Protein AF-A0A0N0V153-F1 (afdb_monomer_lite)

Secondary structure (DSSP, 8-state):
--TT---------SEEEE-EEE-SSTTS-EEE-EEETTEEES-SEEEE-SS-S--EEEEETTEEEEEETTEEEEEE-SSTTS-EEEEEEE-SS-EEEEEEETTEEEEEETTEEEEEEE-TTS-EEEEEEEETTTTTPPPP-

Structure (mmCIF, N/CA/C/O backbone):
data_AF-A0A0N0V153-F1
#
_e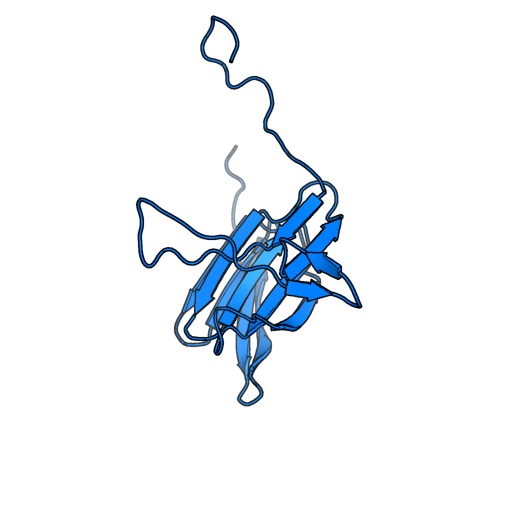ntry.id   AF-A0A0N0V153-F1
#
loop_
_atom_site.group_PDB
_atom_site.id
_atom_site.type_symbol
_atom_site.label_atom_id
_atom_site.label_alt_id
_atom_site.label_comp_id
_atom_site.label_asym_id
_atom_site.label_entity_id
_atom_site.label_seq_id
_atom_site.pdbx_PDB_ins_code
_atom_site.Cartn_x
_atom_site.Cartn_y
_atom_site.Cartn_z
_atom_site.occupancy
_atom_site.B_iso_or_equiv
_atom_site.auth_seq_id
_atom_site.auth_comp_id
_atom_site.auth_asym_id
_atom_site.auth_atom_id
_atom_site.pdbx_PDB_model_num
ATOM 1 N N . MET A 1 1 ? 0.981 30.721 3.620 1.00 44.38 1 MET A N 1
ATOM 2 C CA . MET A 1 1 ? 0.691 31.542 2.423 1.00 44.38 1 MET A CA 1
ATOM 3 C C . MET A 1 1 ? 1.380 32.880 2.595 1.00 44.38 1 MET A C 1
ATOM 5 O O . MET A 1 1 ? 1.152 33.516 3.617 1.00 44.38 1 MET A O 1
ATOM 9 N N . ASP A 1 2 ? 2.235 33.285 1.658 1.00 60.72 2 ASP A N 1
ATOM 10 C CA . ASP A 1 2 ? 2.656 34.686 1.580 1.00 60.72 2 ASP A CA 1
ATOM 11 C C . ASP A 1 2 ? 1.645 35.495 0.746 1.00 60.72 2 ASP A C 1
ATOM 13 O O . ASP A 1 2 ? 0.744 34.942 0.110 1.00 60.72 2 ASP A O 1
ATOM 17 N N . ARG A 1 3 ? 1.770 36.825 0.775 1.00 51.53 3 ARG A N 1
ATOM 18 C CA . ARG A 1 3 ? 0.865 37.763 0.086 1.00 51.53 3 ARG A CA 1
ATOM 19 C C . ARG A 1 3 ? 0.920 37.681 -1.451 1.00 51.53 3 ARG A C 1
ATOM 21 O O . ARG A 1 3 ? 0.177 38.409 -2.097 1.00 51.53 3 ARG A O 1
ATOM 28 N N . ASN A 1 4 ? 1.740 36.794 -2.022 1.00 60.06 4 ASN A N 1
ATOM 29 C CA . ASN A 1 4 ? 1.915 36.624 -3.466 1.00 60.06 4 ASN A CA 1
ATOM 30 C C . ASN A 1 4 ? 1.386 35.271 -3.975 1.00 60.06 4 ASN A C 1
ATOM 32 O O . ASN A 1 4 ? 1.645 34.904 -5.119 1.00 60.06 4 ASN A O 1
ATOM 36 N N . GLY A 1 5 ? 0.655 34.516 -3.146 1.00 52.78 5 GLY A N 1
ATOM 37 C CA . GLY A 1 5 ? 0.008 33.271 -3.569 1.00 52.78 5 GLY A CA 1
ATOM 38 C C . GLY A 1 5 ? 0.980 32.127 -3.867 1.00 52.78 5 GLY A C 1
ATOM 39 O O . GLY A 1 5 ? 0.563 31.102 -4.403 1.00 52.78 5 GLY A O 1
ATOM 40 N N . LYS A 1 6 ? 2.263 32.253 -3.501 1.00 60.66 6 LYS A N 1
ATOM 41 C CA . LYS A 1 6 ? 3.198 31.135 -3.605 1.00 60.66 6 LYS A CA 1
ATOM 42 C C . LYS A 1 6 ? 2.991 30.237 -2.390 1.00 60.66 6 LYS A C 1
ATOM 44 O O . LYS A 1 6 ? 3.049 30.691 -1.242 1.00 60.66 6 LYS A O 1
ATOM 49 N N . ALA A 1 7 ? 2.730 28.955 -2.639 1.00 52.91 7 ALA A N 1
ATOM 50 C CA . ALA A 1 7 ? 2.745 27.920 -1.612 1.00 52.91 7 ALA A CA 1
ATOM 51 C C . ALA A 1 7 ? 4.175 27.811 -1.060 1.00 52.91 7 ALA A C 1
ATOM 53 O O . ALA A 1 7 ? 5.013 27.062 -1.554 1.00 52.91 7 ALA A O 1
ATOM 54 N N . SER A 1 8 ? 4.490 28.671 -0.096 1.00 57.97 8 SER A N 1
ATOM 55 C CA . SER A 1 8 ? 5.768 28.682 0.591 1.00 57.97 8 SER A CA 1
ATOM 56 C C . SER A 1 8 ? 5.716 27.588 1.653 1.00 57.97 8 SER A C 1
ATOM 58 O O . SER A 1 8 ? 4.914 27.676 2.583 1.00 57.97 8 SER A O 1
ATOM 60 N N . VAL A 1 9 ? 6.569 26.576 1.463 1.00 53.06 9 VAL A N 1
ATOM 61 C CA . VAL A 1 9 ? 6.753 25.348 2.257 1.00 53.06 9 VAL A CA 1
ATOM 62 C C . VAL A 1 9 ? 5.774 24.216 1.915 1.00 53.06 9 VAL A C 1
ATOM 64 O O . VAL A 1 9 ? 4.625 24.192 2.347 1.00 53.06 9 VAL A O 1
ATOM 67 N N . SER A 1 10 ? 6.277 23.214 1.184 1.00 54.84 10 SER A N 1
ATOM 68 C CA . SER A 1 10 ? 5.707 21.866 1.234 1.00 54.84 10 SER A CA 1
ATOM 69 C C . SER A 1 10 ? 5.984 21.312 2.629 1.00 54.84 10 SER A C 1
ATOM 71 O O . SER A 1 10 ? 7.145 21.126 2.992 1.00 54.84 10 SER A O 1
ATOM 73 N N . LEU A 1 11 ? 4.939 21.077 3.422 1.00 55.75 11 LEU A N 1
ATOM 74 C CA . LEU A 1 11 ? 5.035 20.371 4.699 1.00 55.75 11 LEU A CA 1
ATOM 75 C C . LEU A 1 11 ? 5.370 18.901 4.411 1.00 55.75 11 LEU A C 1
ATOM 77 O O . LEU A 1 11 ? 4.485 18.061 4.311 1.00 55.75 11 LEU A O 1
ATOM 81 N N . SER A 1 12 ? 6.650 18.590 4.217 1.00 61.94 12 SER A N 1
ATOM 82 C CA . SER A 1 12 ? 7.127 17.209 4.173 1.00 61.94 12 SER A CA 1
ATOM 83 C C . SER A 1 12 ? 7.741 16.862 5.522 1.00 61.94 12 SER A C 1
ATOM 85 O O . SER A 1 12 ? 8.765 17.430 5.900 1.00 61.94 12 SER A O 1
ATOM 87 N N . SER A 1 13 ? 7.113 15.934 6.240 1.00 74.31 13 SER A N 1
ATOM 88 C CA . SER A 1 13 ? 7.717 15.291 7.403 1.00 74.31 13 SER A CA 1
ATOM 89 C C . SER A 1 13 ? 8.274 13.932 6.996 1.00 74.31 13 SER A C 1
ATOM 91 O O . SER A 1 13 ? 7.714 13.265 6.125 1.00 74.31 13 SER A O 1
ATOM 93 N N . ALA A 1 14 ? 9.353 13.511 7.654 1.00 82.62 14 ALA A N 1
ATOM 94 C CA . ALA A 1 14 ? 9.787 12.119 7.617 1.00 82.62 14 ALA A CA 1
ATOM 95 C C . ALA A 1 14 ? 8.843 11.209 8.428 1.00 82.62 14 ALA A C 1
ATOM 97 O O . ALA A 1 14 ? 8.882 9.993 8.284 1.00 82.62 14 ALA A O 1
ATOM 98 N N . SER A 1 15 ? 7.989 11.772 9.287 1.00 89.06 15 SER A N 1
ATOM 99 C CA . SER A 1 15 ? 6.977 11.009 10.018 1.00 89.06 15 SER A CA 1
ATOM 100 C C . SER A 1 15 ? 5.936 10.437 9.059 1.00 89.06 15 SER A C 1
ATOM 102 O O . SER A 1 15 ? 5.264 11.175 8.339 1.00 89.06 15 SER A O 1
ATOM 104 N N . ALA A 1 16 ? 5.797 9.118 9.079 1.00 92.44 16 ALA A N 1
ATOM 105 C CA . ALA A 1 16 ? 4.820 8.356 8.326 1.00 92.44 16 ALA A CA 1
ATOM 106 C C . ALA A 1 16 ? 3.841 7.715 9.315 1.00 92.44 16 ALA A C 1
ATOM 108 O O . ALA A 1 16 ? 4.122 6.662 9.888 1.00 92.44 16 ALA A O 1
ATOM 109 N N . ASN A 1 17 ? 2.708 8.386 9.519 1.00 93.56 17 ASN A N 1
ATOM 110 C CA . ASN A 1 17 ? 1.619 7.902 10.359 1.00 93.56 17 ASN A CA 1
ATOM 111 C C . ASN A 1 17 ? 0.499 7.382 9.456 1.00 93.56 17 ASN A C 1
ATOM 113 O O . ASN A 1 17 ? 0.055 8.094 8.554 1.00 93.56 17 ASN A O 1
ATOM 117 N N . PHE A 1 18 ? 0.042 6.160 9.702 1.00 94.69 18 PHE A N 1
ATOM 118 C CA . PHE A 1 18 ? -1.140 5.589 9.070 1.00 94.69 18 PHE A CA 1
ATOM 119 C C . PHE A 1 18 ? -2.307 5.680 10.051 1.00 94.69 18 PHE A C 1
ATOM 121 O O . PHE A 1 18 ? -2.267 5.056 11.108 1.00 94.69 18 PHE A O 1
ATOM 128 N N . LEU A 1 19 ? -3.312 6.483 9.707 1.00 94.81 19 LEU A N 1
ATOM 129 C CA . LEU A 1 19 ? -4.519 6.700 10.499 1.00 94.81 19 LEU A CA 1
ATOM 130 C C . LEU A 1 19 ? -5.714 6.064 9.787 1.00 94.81 19 LEU A C 1
ATOM 132 O O . LEU A 1 19 ? -5.784 6.100 8.557 1.00 94.81 19 LEU A O 1
ATOM 136 N N . VAL A 1 20 ? -6.667 5.551 10.559 1.00 95.44 20 VAL A N 1
ATOM 137 C CA . VAL A 1 20 ? -7.943 5.042 10.046 1.00 95.44 20 VAL A CA 1
ATOM 138 C C . VAL A 1 20 ? -9.064 5.898 10.610 1.00 95.44 20 VAL A C 1
ATOM 140 O O . VAL A 1 20 ? -9.098 6.160 11.809 1.00 95.44 20 VAL A O 1
ATOM 143 N N . ALA A 1 21 ? -9.986 6.327 9.754 1.00 95.44 21 ALA A N 1
ATOM 144 C CA . ALA A 1 21 ? -11.168 7.066 10.169 1.00 95.44 21 ALA A CA 1
ATOM 145 C C . ALA A 1 21 ? -12.436 6.396 9.634 1.00 95.44 21 ALA A C 1
ATOM 147 O O . ALA A 1 21 ? -12.495 6.023 8.462 1.00 95.44 21 ALA A O 1
ATOM 148 N N . ASP A 1 22 ? -13.448 6.285 10.489 1.00 95.81 22 ASP A N 1
ATOM 149 C CA . ASP A 1 22 ? -14.814 5.998 10.081 1.00 95.81 22 ASP A CA 1
ATOM 150 C C . ASP A 1 22 ? -15.413 7.257 9.441 1.00 95.81 22 ASP A C 1
ATOM 152 O O . ASP A 1 22 ? -15.447 8.333 10.045 1.00 95.81 22 ASP A O 1
ATOM 156 N N . ILE A 1 23 ? -15.855 7.113 8.195 1.00 95.56 23 ILE A N 1
ATOM 157 C CA . ILE A 1 23 ? -16.467 8.170 7.383 1.00 95.56 23 ILE A CA 1
ATOM 158 C C . ILE A 1 23 ? -17.928 7.855 7.037 1.00 95.56 23 ILE A C 1
ATOM 160 O O . ILE A 1 23 ? -18.477 8.431 6.098 1.00 95.56 23 ILE A O 1
ATOM 164 N N . SER A 1 24 ? -18.560 6.937 7.774 1.00 95.50 24 SER A N 1
ATOM 165 C CA . SER A 1 24 ? -19.971 6.574 7.590 1.00 95.50 24 SER A CA 1
ATOM 166 C C . SER A 1 24 ? -20.900 7.785 7.745 1.00 95.50 24 SER A C 1
ATOM 168 O O . SER A 1 24 ? -21.911 7.874 7.048 1.00 95.50 24 SER A O 1
ATOM 170 N N . ASP A 1 25 ? -20.524 8.743 8.601 1.00 96.06 25 ASP A N 1
ATOM 171 C CA . ASP A 1 25 ? -21.039 10.113 8.581 1.00 96.06 25 ASP A CA 1
ATOM 172 C C . ASP A 1 25 ? -19.964 11.061 8.002 1.00 96.06 25 ASP A C 1
ATOM 174 O O . ASP A 1 25 ? -19.017 11.431 8.702 1.00 96.06 25 ASP A O 1
ATOM 178 N N . PRO A 1 26 ? -20.076 11.489 6.730 1.00 94.12 26 PRO A N 1
ATOM 179 C CA . PRO A 1 26 ? -19.038 12.280 6.071 1.00 94.12 26 PRO A CA 1
ATOM 180 C C . PRO A 1 26 ? -18.886 13.695 6.644 1.00 94.12 26 PRO A C 1
ATOM 182 O O . PRO A 1 26 ? -17.866 14.341 6.400 1.00 94.12 26 PRO A O 1
ATOM 185 N N . VAL A 1 27 ? -19.878 14.199 7.388 1.00 96.50 27 VAL A N 1
ATOM 186 C CA . VAL A 1 27 ? -19.776 15.494 8.080 1.00 96.50 27 VAL A CA 1
ATOM 187 C C . VAL A 1 27 ? -19.324 15.345 9.533 1.00 96.50 27 VAL A C 1
ATOM 189 O O . VAL A 1 27 ? -19.037 16.350 10.185 1.00 96.50 27 VAL A O 1
ATOM 192 N N . HIS A 1 28 ? -19.192 14.110 10.022 1.00 96.00 28 HIS A N 1
ATOM 193 C CA . HIS A 1 28 ? -18.631 13.791 11.328 1.00 96.00 28 HIS A CA 1
ATOM 194 C C . HIS A 1 28 ? -17.653 12.594 11.274 1.00 96.00 28 HIS A C 1
ATOM 196 O O . HIS A 1 28 ? -17.920 11.556 11.880 1.00 96.00 28 HIS A O 1
ATOM 202 N N . PRO A 1 29 ? -16.498 12.717 10.583 1.00 95.88 29 PRO A N 1
ATOM 203 C CA . PRO A 1 29 ? -15.489 11.660 10.563 1.00 95.88 29 PRO A CA 1
ATOM 204 C C . PRO A 1 29 ? -14.943 11.363 11.963 1.00 95.88 29 PRO A C 1
ATOM 206 O O . PRO A 1 29 ? -14.591 12.288 12.702 1.00 95.88 29 PRO A O 1
ATOM 209 N N . GLN A 1 30 ? -14.812 10.082 12.305 1.00 96.38 30 GLN A N 1
ATOM 210 C CA . GLN A 1 30 ? -14.306 9.638 13.605 1.00 96.38 30 GLN A CA 1
ATOM 211 C C . GLN A 1 30 ? -13.006 8.865 13.438 1.00 96.38 30 GLN A C 1
ATOM 213 O O . GLN A 1 30 ? -12.934 7.917 12.664 1.00 96.38 30 GLN A O 1
ATOM 218 N N . LEU A 1 31 ? -11.967 9.259 14.171 1.00 95.81 31 LEU A N 1
ATOM 219 C CA . LEU A 1 31 ? -10.710 8.523 14.164 1.00 95.81 31 LEU A CA 1
ATOM 220 C C . LEU A 1 31 ? -10.876 7.206 14.929 1.00 95.81 31 LEU A C 1
ATOM 222 O O . LEU A 1 31 ? -11.360 7.204 16.058 1.00 95.81 31 LEU A O 1
ATOM 226 N N . ILE A 1 32 ? -10.442 6.107 14.322 1.00 95.94 32 ILE A N 1
ATOM 227 C CA . ILE A 1 32 ? -10.380 4.801 14.970 1.00 95.94 32 ILE A CA 1
ATOM 228 C C . ILE A 1 32 ? -8.998 4.682 15.604 1.00 95.94 32 ILE A C 1
ATOM 230 O O . ILE A 1 32 ? -7.989 4.650 14.900 1.00 95.94 32 ILE A O 1
ATOM 234 N N . SER A 1 33 ? -8.942 4.636 16.931 1.00 93.94 33 SER A N 1
ATOM 235 C CA . SER A 1 33 ? -7.692 4.398 17.649 1.00 93.94 33 SER A CA 1
ATOM 236 C C . SER A 1 33 ? -7.274 2.929 17.580 1.00 93.94 33 SER A C 1
ATOM 238 O O . SER A 1 33 ? -8.102 2.030 17.418 1.00 93.94 33 SER A O 1
ATOM 240 N N . LYS A 1 34 ? -5.982 2.670 17.782 1.00 92.56 34 LYS A N 1
ATOM 241 C CA . LYS A 1 34 ? -5.420 1.329 17.934 1.00 92.56 34 LYS A CA 1
ATOM 242 C C . LYS A 1 34 ? -4.773 1.176 19.301 1.00 92.56 34 LYS A C 1
ATOM 244 O O . LYS A 1 34 ? -3.998 2.027 19.727 1.00 92.56 34 LYS A O 1
ATOM 249 N N . GLN A 1 35 ? -5.013 0.039 19.942 1.00 91.31 35 GLN A N 1
ATOM 250 C CA . GLN A 1 35 ? -4.263 -0.339 21.132 1.00 91.31 35 GLN A CA 1
ATOM 251 C C . GLN A 1 35 ? -2.851 -0.789 20.726 1.00 91.31 35 GLN A C 1
ATOM 253 O O . GLN A 1 35 ? -2.684 -1.784 20.016 1.00 91.31 35 GLN A O 1
ATOM 258 N N . ILE A 1 36 ? -1.825 -0.067 21.169 1.00 86.00 36 ILE A N 1
ATOM 259 C CA . ILE A 1 36 ? -0.420 -0.435 20.989 1.00 86.00 36 ILE A CA 1
ATOM 260 C C . ILE A 1 36 ? 0.202 -0.550 22.378 1.00 86.00 36 ILE A C 1
ATOM 262 O O . ILE A 1 36 ? 0.340 0.432 23.105 1.00 86.00 36 ILE A O 1
ATOM 266 N N . ALA A 1 37 ? 0.568 -1.778 22.757 1.00 87.44 37 ALA A N 1
ATOM 267 C CA . ALA A 1 37 ? 0.895 -2.119 24.140 1.00 87.44 37 ALA A CA 1
ATOM 268 C C . ALA A 1 37 ? -0.252 -1.717 25.094 1.00 87.44 37 ALA A C 1
ATOM 270 O O . ALA A 1 37 ? -1.375 -2.187 24.926 1.00 87.44 37 ALA A O 1
ATOM 271 N N . GLU A 1 38 ? 0.013 -0.868 26.084 1.00 90.25 38 GLU A N 1
ATOM 272 C CA . GLU A 1 38 ? -0.976 -0.414 27.074 1.00 90.25 38 GLU A CA 1
ATOM 273 C C . GLU A 1 38 ? -1.540 0.982 26.759 1.00 90.25 38 GLU A C 1
ATOM 275 O O . GLU A 1 38 ? -2.197 1.588 27.603 1.00 90.25 38 GLU A O 1
ATOM 280 N N .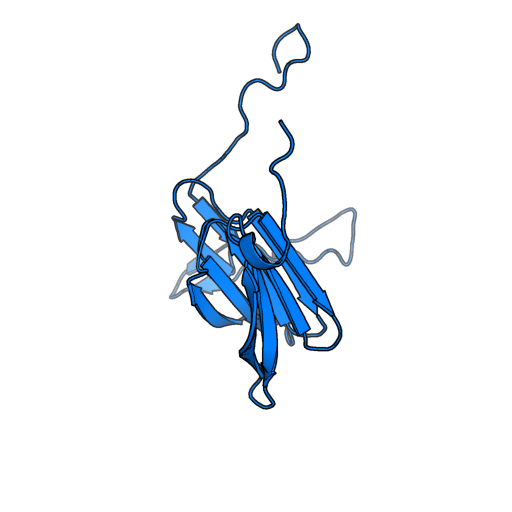 GLN A 1 39 ? -1.265 1.514 25.564 1.00 92.50 39 GLN A N 1
ATOM 281 C CA . GLN A 1 39 ? -1.680 2.854 25.158 1.00 92.50 39 GLN A CA 1
ATOM 282 C C . GLN A 1 39 ? -2.623 2.797 23.962 1.00 92.50 39 GLN A C 1
ATOM 284 O O . GLN A 1 39 ? -2.471 1.975 23.057 1.00 92.50 39 GLN A O 1
ATOM 289 N N . GLU A 1 40 ? -3.605 3.689 23.981 1.00 93.62 40 GLU A N 1
ATOM 290 C CA . GLU A 1 40 ? -4.500 3.926 22.862 1.00 93.62 40 GLU A CA 1
ATOM 291 C C . GLU A 1 40 ? -3.881 5.011 21.977 1.00 93.62 40 GLU A C 1
ATOM 293 O O . GLU A 1 40 ? -3.672 6.143 22.416 1.00 93.62 40 GLU A O 1
ATOM 298 N N . GLU A 1 41 ? -3.550 4.647 20.742 1.00 93.88 41 GLU A N 1
ATOM 299 C CA . GLU A 1 41 ? -2.847 5.508 19.799 1.00 93.88 41 GLU A CA 1
ATOM 300 C C . GLU A 1 41 ? -3.750 5.883 18.617 1.00 93.88 41 GLU A C 1
ATOM 302 O O . GLU A 1 41 ? -4.502 5.044 18.117 1.00 93.88 41 GLU A O 1
ATOM 307 N N . PRO A 1 42 ? -3.650 7.115 18.089 1.00 93.56 42 PRO A N 1
ATOM 308 C CA . PRO A 1 42 ? -4.457 7.578 16.960 1.00 93.56 42 PRO A CA 1
ATOM 309 C C . PRO A 1 42 ? -4.012 6.995 15.603 1.00 93.56 42 PRO A C 1
ATOM 311 O O . PRO A 1 42 ? -4.493 7.424 14.555 1.00 93.56 42 PRO A O 1
ATOM 314 N N . TYR A 1 43 ? -3.040 6.080 15.589 1.00 92.81 43 TYR A N 1
ATOM 315 C CA . TYR A 1 43 ? -2.426 5.536 14.382 1.00 92.81 43 TYR A CA 1
ATOM 316 C C . TYR A 1 43 ? -2.279 4.015 14.453 1.00 92.81 43 TYR A C 1
ATOM 318 O O . TYR A 1 43 ? -1.994 3.434 15.497 1.00 92.81 43 TYR A O 1
ATOM 326 N N . HIS A 1 44 ? -2.380 3.365 13.295 1.00 93.88 44 HIS A N 1
ATOM 327 C CA . HIS A 1 44 ? -2.215 1.918 13.148 1.00 93.88 44 HIS A CA 1
ATOM 328 C C . HIS A 1 44 ? -0.786 1.502 12.809 1.00 93.88 44 HIS A C 1
ATOM 330 O O . HIS A 1 44 ? -0.415 0.343 13.028 1.00 93.88 44 HIS A O 1
ATOM 336 N N . LEU A 1 45 ? 0.007 2.451 12.304 1.00 93.25 45 LEU A N 1
ATOM 337 C CA . LEU A 1 45 ? 1.450 2.355 12.111 1.00 93.25 45 LEU A CA 1
ATOM 338 C C . LEU A 1 45 ? 2.065 3.760 12.201 1.00 93.25 45 LEU A C 1
ATOM 340 O O . LEU A 1 45 ? 1.554 4.695 11.588 1.00 93.25 45 LEU A O 1
ATOM 344 N N . SER A 1 46 ? 3.172 3.894 12.928 1.00 92.88 46 SER A N 1
ATOM 345 C CA . SER A 1 46 ? 3.975 5.117 12.987 1.00 92.88 46 SER A CA 1
ATOM 346 C C . SER A 1 46 ? 5.446 4.763 12.832 1.00 92.88 46 SER A C 1
ATOM 348 O O . SER A 1 46 ? 5.965 3.890 13.530 1.00 92.88 46 SER A O 1
ATOM 350 N N . LEU A 1 47 ? 6.115 5.405 11.878 1.00 93.06 47 LEU A N 1
ATOM 351 C CA . LEU A 1 47 ? 7.550 5.261 11.673 1.00 93.06 47 LEU A CA 1
ATOM 352 C C . LEU A 1 47 ? 8.162 6.518 11.052 1.00 93.06 47 LEU A C 1
ATOM 354 O O . LEU A 1 47 ? 7.467 7.415 10.578 1.00 93.06 47 LEU A O 1
ATOM 358 N N . LEU A 1 48 ? 9.491 6.557 11.021 1.00 92.00 48 LEU A N 1
ATOM 359 C CA . LEU A 1 48 ? 10.246 7.568 10.292 1.00 92.00 48 LEU A CA 1
ATOM 360 C C . LEU A 1 48 ? 10.691 7.003 8.939 1.00 92.00 48 LEU A C 1
ATOM 362 O O . LEU A 1 48 ? 11.497 6.076 8.879 1.00 92.00 48 LEU A O 1
ATOM 366 N N . LEU A 1 49 ? 10.183 7.589 7.857 1.00 88.94 49 LEU A N 1
ATOM 367 C CA . LEU A 1 49 ? 10.636 7.383 6.486 1.00 88.94 49 LEU A CA 1
ATOM 368 C C . LEU A 1 49 ? 11.347 8.650 6.016 1.00 88.94 49 LEU A C 1
ATOM 370 O O . LEU A 1 49 ? 10.730 9.686 5.781 1.00 88.94 49 LEU A O 1
ATOM 374 N N . GLN A 1 50 ? 12.670 8.589 5.911 1.00 83.94 50 GLN A N 1
ATOM 375 C CA . GLN A 1 50 ? 13.455 9.699 5.380 1.00 83.94 50 GLN A CA 1
ATOM 376 C C . GLN A 1 50 ? 13.580 9.577 3.856 1.00 83.94 50 GLN A C 1
ATOM 378 O O . GLN A 1 50 ? 13.715 8.463 3.359 1.00 83.94 50 GLN A O 1
ATOM 383 N N . PRO A 1 51 ? 13.578 10.690 3.102 1.00 83.81 51 PRO A N 1
ATOM 384 C CA . PRO A 1 51 ? 13.409 12.075 3.559 1.00 83.81 51 PRO A CA 1
ATOM 385 C C . PRO A 1 51 ? 11.940 12.499 3.741 1.00 83.81 51 PRO A C 1
ATOM 387 O O . PRO A 1 51 ? 11.679 13.565 4.293 1.00 83.81 51 PRO A O 1
ATOM 390 N N . ILE A 1 52 ? 10.990 11.704 3.245 1.00 87.19 52 ILE A N 1
ATOM 391 C CA . ILE A 1 52 ? 9.557 12.015 3.207 1.00 87.19 52 ILE A CA 1
ATOM 392 C C . ILE A 1 52 ? 8.788 10.763 3.643 1.00 87.19 52 ILE A C 1
ATOM 394 O O . ILE A 1 52 ? 9.152 9.665 3.221 1.00 87.19 52 ILE A O 1
ATOM 398 N N . GLY A 1 53 ? 7.727 10.965 4.433 1.00 91.50 53 GLY A N 1
ATOM 399 C CA . GLY A 1 53 ? 6.777 9.957 4.906 1.00 91.50 53 GLY A CA 1
ATOM 400 C C . GLY A 1 53 ? 6.051 9.176 3.801 1.00 91.50 53 GLY A C 1
ATOM 401 O O . GLY A 1 53 ? 6.520 9.050 2.671 1.00 91.50 53 GLY A O 1
ATOM 402 N N . PHE A 1 54 ? 4.862 8.651 4.105 1.00 93.62 54 PHE A N 1
ATOM 403 C CA . PHE A 1 54 ? 4.028 8.014 3.082 1.00 93.62 54 PHE A CA 1
ATOM 404 C C . PHE A 1 54 ? 3.703 8.987 1.937 1.00 93.62 54 PHE A C 1
ATOM 406 O O . PHE A 1 54 ? 3.395 10.156 2.157 1.00 93.62 54 PHE A O 1
ATOM 413 N N . GLN A 1 55 ? 3.807 8.497 0.703 1.00 93.62 55 GLN A N 1
ATOM 414 C CA . GLN A 1 55 ? 3.674 9.275 -0.533 1.00 93.62 55 GLN A CA 1
ATOM 415 C C . GLN A 1 55 ? 2.537 8.777 -1.418 1.00 93.62 55 GLN A C 1
ATOM 417 O O . GLN A 1 55 ? 1.963 9.567 -2.170 1.00 93.62 55 GLN A O 1
ATOM 422 N N . ARG A 1 56 ? 2.244 7.476 -1.379 1.00 95.69 56 ARG A N 1
ATOM 423 C CA . ARG A 1 56 ? 1.201 6.847 -2.190 1.00 95.69 56 ARG A CA 1
ATOM 424 C C . ARG A 1 56 ? 0.430 5.835 -1.375 1.00 95.69 56 ARG A C 1
ATOM 426 O O . ARG A 1 56 ? 0.970 5.213 -0.464 1.00 95.69 56 ARG A O 1
ATOM 433 N N . ILE A 1 57 ? -0.821 5.676 -1.767 1.00 97.19 57 ILE A N 1
ATOM 434 C CA . ILE A 1 57 ? -1.762 4.719 -1.221 1.00 97.19 57 ILE A CA 1
ATOM 435 C C . ILE A 1 57 ? -2.623 4.211 -2.375 1.00 97.19 57 ILE A C 1
ATOM 437 O O . ILE A 1 57 ? -3.051 5.000 -3.215 1.00 97.19 57 ILE A O 1
ATOM 441 N N . CYS A 1 58 ? -2.844 2.908 -2.439 1.00 97.75 58 CYS A N 1
ATOM 442 C CA . CYS A 1 58 ? -3.817 2.292 -3.335 1.00 97.75 58 CYS A CA 1
ATOM 443 C C . CYS A 1 58 ? -4.356 1.020 -2.680 1.00 97.75 58 CYS A C 1
ATOM 445 O O . CYS A 1 58 ? -3.748 0.492 -1.747 1.00 97.75 58 CYS A O 1
ATOM 447 N N . THR A 1 59 ? -5.505 0.549 -3.143 1.00 97.50 59 THR A N 1
ATOM 448 C CA . THR A 1 59 ? -6.193 -0.610 -2.571 1.00 97.50 59 THR A CA 1
ATOM 449 C C . THR A 1 59 ? -6.692 -1.523 -3.674 1.00 97.50 59 THR A C 1
ATOM 451 O O . THR A 1 59 ? -7.101 -1.035 -4.724 1.00 97.50 59 THR A O 1
ATOM 454 N N . ASP A 1 60 ? -6.737 -2.818 -3.398 1.00 97.56 60 ASP A N 1
ATOM 455 C CA . ASP A 1 60 ? -7.459 -3.805 -4.197 1.00 97.56 60 ASP A CA 1
ATOM 456 C C . ASP A 1 60 ? -8.109 -4.807 -3.242 1.00 97.56 60 ASP A C 1
ATOM 458 O O . ASP A 1 60 ? -7.414 -5.518 -2.517 1.00 97.56 60 ASP A O 1
ATOM 462 N N . GLN A 1 61 ? -9.443 -4.828 -3.203 1.00 95.75 61 GLN A N 1
ATOM 463 C CA . GLN A 1 61 ? -10.220 -5.637 -2.254 1.00 95.75 61 GLN A CA 1
ATOM 464 C C . GLN A 1 61 ? -9.752 -5.418 -0.799 1.00 95.75 61 GLN A C 1
ATOM 466 O O . GLN A 1 61 ? -9.688 -4.279 -0.337 1.00 95.75 61 GLN A O 1
ATOM 471 N N . ASP A 1 62 ? -9.390 -6.496 -0.100 1.00 97.12 62 ASP A N 1
ATOM 472 C CA . ASP A 1 62 ? -8.919 -6.483 1.284 1.00 97.12 62 ASP A CA 1
ATOM 473 C C . ASP A 1 62 ? -7.420 -6.165 1.408 1.00 97.12 62 ASP A C 1
ATOM 475 O O . ASP A 1 62 ? -6.826 -6.383 2.465 1.00 97.12 62 ASP A O 1
ATOM 479 N N . HIS A 1 63 ? -6.786 -5.649 0.354 1.00 98.19 63 HIS A N 1
ATOM 480 C CA . HIS A 1 63 ? -5.371 -5.301 0.344 1.00 98.19 63 HIS A CA 1
ATOM 481 C C . HIS A 1 63 ? -5.185 -3.795 0.225 1.00 98.19 63 HIS A C 1
ATOM 483 O O . HIS A 1 63 ? -5.666 -3.150 -0.706 1.00 98.19 63 HIS A O 1
ATOM 489 N N . LEU A 1 64 ? -4.432 -3.238 1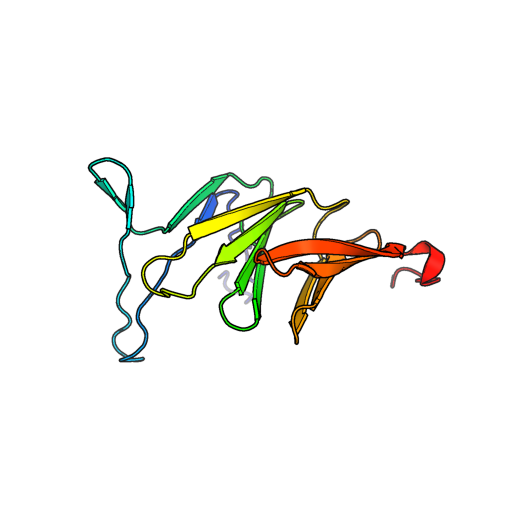.166 1.00 98.25 64 LEU A N 1
ATOM 490 C CA . LEU A 1 64 ? -4.037 -1.841 1.192 1.00 98.25 64 LEU A CA 1
ATOM 491 C C . LEU A 1 64 ? -2.525 -1.741 1.032 1.00 98.25 64 LEU A C 1
ATOM 493 O O . LEU A 1 64 ? -1.757 -2.287 1.823 1.00 98.25 64 LEU A O 1
ATOM 497 N N . PHE A 1 65 ? -2.100 -0.982 0.035 1.00 98.44 65 PHE A N 1
ATOM 498 C CA . PHE A 1 65 ? -0.701 -0.735 -0.262 1.00 98.44 65 PHE A CA 1
ATOM 499 C C . PHE A 1 65 ? -0.388 0.722 0.026 1.00 98.44 65 PHE A C 1
ATOM 501 O O . PHE A 1 65 ? -0.945 1.620 -0.604 1.00 98.44 65 PHE A O 1
ATOM 508 N N . ILE A 1 66 ? 0.525 0.963 0.959 1.00 97.62 66 ILE A N 1
ATOM 509 C CA . ILE A 1 66 ? 1.028 2.296 1.281 1.00 97.62 66 ILE A CA 1
ATOM 510 C C . ILE A 1 66 ? 2.517 2.300 0.988 1.00 97.62 66 ILE A C 1
ATOM 512 O O . ILE A 1 66 ? 3.235 1.405 1.421 1.00 97.62 66 ILE A O 1
ATOM 516 N N . ALA A 1 67 ? 3.012 3.303 0.280 1.00 96.25 67 ALA A N 1
ATOM 517 C CA . ALA A 1 67 ? 4.430 3.393 -0.023 1.00 96.25 67 ALA A CA 1
ATOM 518 C C . ALA A 1 67 ? 4.984 4.785 0.257 1.00 96.25 67 ALA A C 1
ATOM 520 O O . ALA A 1 67 ? 4.291 5.801 0.149 1.00 96.25 67 ALA A O 1
ATOM 521 N N . GLY A 1 68 ? 6.254 4.820 0.638 1.00 92.81 68 GLY A N 1
ATOM 522 C CA . GLY A 1 68 ? 7.000 6.031 0.938 1.00 92.81 68 GLY A CA 1
ATOM 523 C C . GLY A 1 68 ? 8.489 5.788 0.744 1.00 92.81 68 GLY A C 1
ATOM 524 O O . GLY A 1 68 ? 9.027 4.788 1.218 1.00 92.81 68 GLY A O 1
ATOM 525 N N . ASN A 1 69 ? 9.144 6.710 0.038 1.00 88.69 69 ASN A N 1
ATOM 526 C CA . ASN A 1 69 ? 10.546 6.604 -0.355 1.00 88.69 69 ASN A CA 1
ATOM 527 C C . ASN A 1 69 ? 10.835 5.328 -1.171 1.00 88.69 69 ASN A C 1
ATOM 529 O O . ASN A 1 69 ? 10.410 5.227 -2.321 1.00 88.69 69 ASN A O 1
ATOM 533 N N . ASP A 1 70 ? 11.558 4.380 -0.591 1.00 93.12 70 ASP A N 1
ATOM 534 C CA . ASP A 1 70 ? 11.965 3.090 -1.140 1.00 93.12 70 ASP A CA 1
ATOM 535 C C . ASP A 1 70 ? 11.296 1.922 -0.400 1.00 93.12 70 ASP A C 1
ATOM 537 O O . ASP A 1 70 ? 11.759 0.789 -0.474 1.00 93.12 70 ASP A O 1
ATOM 541 N N . TYR A 1 71 ? 10.190 2.176 0.304 1.00 95.94 71 TYR A N 1
ATOM 542 C CA . TYR A 1 71 ? 9.445 1.151 1.024 1.00 95.94 71 TYR A CA 1
ATOM 543 C C . TYR A 1 71 ? 8.001 1.060 0.547 1.00 95.94 71 TYR A C 1
ATOM 545 O O . TYR A 1 71 ? 7.312 2.0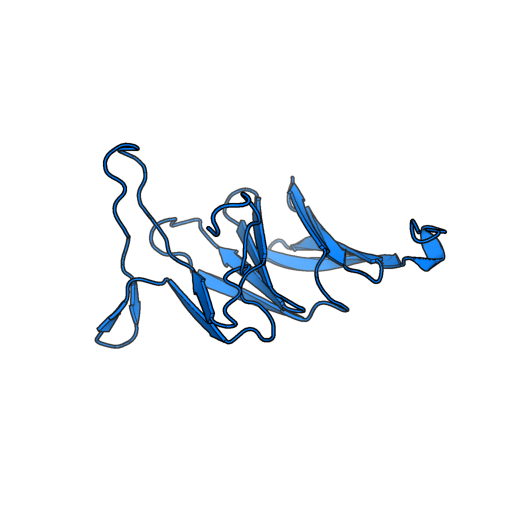72 0.399 1.00 95.94 71 TYR A O 1
ATOM 553 N N . LEU A 1 72 ? 7.539 -0.176 0.391 1.00 97.75 72 LEU A N 1
ATOM 554 C CA . LEU A 1 72 ? 6.147 -0.555 0.204 1.00 97.75 72 LEU A CA 1
ATOM 555 C C . LEU A 1 72 ? 5.683 -1.336 1.436 1.00 97.75 72 LEU A C 1
ATOM 557 O O . LEU A 1 72 ? 6.345 -2.273 1.879 1.00 97.75 72 LEU A O 1
ATOM 561 N N . PHE A 1 73 ? 4.540 -0.949 1.978 1.00 98.19 73 PHE A N 1
ATOM 562 C CA . PHE A 1 73 ? 3.863 -1.588 3.094 1.00 98.19 73 PHE A CA 1
ATOM 563 C C . PHE A 1 73 ? 2.551 -2.160 2.581 1.00 98.19 73 PHE A C 1
ATOM 565 O O . PHE A 1 73 ? 1.738 -1.436 2.007 1.00 98.19 73 PHE A O 1
ATOM 572 N N . HIS A 1 74 ? 2.358 -3.453 2.790 1.00 98.50 74 HIS A N 1
ATOM 573 C CA . HIS A 1 74 ? 1.149 -4.163 2.417 1.00 98.50 74 HIS A CA 1
ATOM 574 C C . HIS A 1 74 ? 0.390 -4.535 3.688 1.00 98.50 74 HIS A C 1
ATOM 576 O O . HIS A 1 74 ? 0.912 -5.231 4.560 1.00 98.50 74 HIS A O 1
ATOM 582 N N . PHE A 1 75 ? -0.842 -4.056 3.785 1.00 98.31 75 PHE A N 1
ATOM 583 C CA . PHE A 1 75 ? -1.771 -4.355 4.857 1.00 98.31 75 PHE A CA 1
ATOM 584 C C . PHE A 1 75 ? -2.929 -5.189 4.334 1.00 98.31 75 PHE A C 1
ATOM 586 O O . PHE A 1 75 ? -3.410 -4.966 3.224 1.00 98.31 75 PHE A O 1
ATOM 593 N N . ASN A 1 76 ? -3.417 -6.086 5.179 1.00 97.69 76 ASN A N 1
ATOM 594 C CA . ASN A 1 76 ? -4.733 -6.669 5.009 1.00 97.69 76 ASN A CA 1
ATOM 595 C C . ASN A 1 76 ? -5.745 -5.799 5.767 1.00 97.69 76 ASN A C 1
ATOM 597 O O . ASN A 1 76 ? -5.502 -5.407 6.913 1.00 97.69 76 ASN A O 1
ATOM 601 N N . ILE A 1 77 ? -6.853 -5.490 5.101 1.00 97.12 77 ILE A N 1
ATOM 602 C CA . ILE A 1 77 ? -7.927 -4.614 5.575 1.00 97.12 77 ILE A CA 1
ATOM 603 C C . ILE A 1 77 ? -9.296 -5.307 5.573 1.00 97.12 77 ILE A C 1
ATOM 605 O O . ILE A 1 77 ? -10.316 -4.625 5.589 1.00 97.12 77 ILE A O 1
ATOM 609 N N . SER A 1 78 ? -9.330 -6.646 5.609 1.00 96.75 78 SER A N 1
ATOM 610 C CA . SER A 1 78 ? -10.577 -7.431 5.735 1.00 96.75 78 SER A CA 1
ATOM 611 C C . SER A 1 78 ? -11.402 -7.044 6.971 1.00 96.75 78 SER A C 1
ATOM 613 O O . SER A 1 78 ? -12.628 -7.143 6.974 1.00 96.75 78 SER A O 1
ATOM 615 N N . LEU A 1 79 ? -10.728 -6.539 8.011 1.00 95.69 79 LEU A N 1
ATOM 616 C CA . LEU A 1 79 ? -11.317 -5.770 9.102 1.00 95.69 79 LEU A CA 1
ATOM 617 C C . LEU A 1 79 ? -10.826 -4.313 8.996 1.00 95.69 79 LEU A C 1
ATOM 619 O O . LEU A 1 79 ? -9.753 -3.999 9.511 1.00 95.69 79 LEU A O 1
ATOM 623 N N . PRO A 1 80 ? -11.584 -3.398 8.357 1.00 92.88 80 PRO A N 1
ATOM 624 C CA . PRO A 1 80 ? -11.106 -2.042 8.065 1.00 92.88 80 PRO A CA 1
ATOM 625 C C . PRO A 1 80 ? -10.753 -1.206 9.301 1.00 92.88 80 PRO A C 1
ATOM 627 O O . PRO A 1 80 ? -9.897 -0.331 9.223 1.00 92.88 80 PRO A O 1
ATOM 630 N N . ALA A 1 81 ? -11.394 -1.479 10.442 1.00 92.75 81 ALA A N 1
ATOM 631 C CA . ALA A 1 81 ? -11.092 -0.830 11.720 1.00 92.75 81 ALA A CA 1
ATOM 632 C C . ALA A 1 81 ? -9.772 -1.322 12.348 1.00 92.75 81 ALA A C 1
ATOM 634 O O . ALA A 1 81 ? -9.182 -0.634 13.183 1.00 92.75 81 ALA A O 1
ATOM 635 N N . GLU A 1 82 ? -9.285 -2.494 11.933 1.00 93.62 82 GLU A N 1
ATOM 636 C CA . GLU A 1 82 ? -8.090 -3.137 12.475 1.00 93.62 82 GLU A CA 1
ATOM 637 C C . GLU A 1 82 ? -7.165 -3.667 11.360 1.00 93.62 82 GLU A C 1
ATOM 639 O O . GLU A 1 82 ? -6.919 -4.870 11.248 1.00 93.62 82 GLU A O 1
ATOM 644 N N . PRO A 1 83 ? -6.608 -2.780 10.515 1.00 96.00 83 PRO A N 1
ATOM 645 C CA . PRO A 1 83 ? -5.633 -3.172 9.513 1.00 96.00 83 PRO A CA 1
ATOM 646 C C . PRO A 1 83 ? -4.377 -3.758 10.163 1.00 96.00 83 PRO A C 1
ATOM 648 O O . PRO A 1 83 ? -3.812 -3.200 11.117 1.00 96.00 83 PRO A O 1
ATOM 651 N N . PHE A 1 84 ? -3.883 -4.851 9.584 1.00 94.56 84 PHE A N 1
ATOM 652 C CA . PHE A 1 84 ? -2.645 -5.489 10.016 1.00 94.56 84 PHE A CA 1
ATOM 653 C C . PHE A 1 84 ? -1.619 -5.534 8.887 1.00 94.56 84 PHE A C 1
ATOM 655 O O . PHE A 1 84 ? -1.943 -5.771 7.725 1.00 94.56 84 PHE A O 1
ATOM 662 N N . LEU A 1 85 ? -0.360 -5.276 9.239 1.00 96.75 85 LEU A N 1
ATOM 663 C CA . LEU A 1 85 ? 0.752 -5.287 8.296 1.00 96.75 85 LEU A CA 1
ATOM 664 C C . LEU A 1 85 ? 1.095 -6.737 7.933 1.00 96.75 85 LEU A C 1
ATOM 666 O O . LEU A 1 85 ? 1.505 -7.509 8.798 1.00 96.75 85 LEU A O 1
ATOM 670 N N . VAL A 1 86 ? 0.953 -7.090 6.658 1.00 97.88 86 VAL A N 1
ATOM 671 C CA . VAL A 1 86 ? 1.302 -8.411 6.112 1.00 97.88 86 VAL A CA 1
ATOM 672 C C . VAL A 1 86 ? 2.801 -8.488 5.836 1.00 97.88 86 VAL A C 1
ATOM 674 O O . VAL A 1 86 ? 3.470 -9.465 6.189 1.00 97.88 86 VAL A O 1
ATOM 677 N N . GLU A 1 87 ? 3.338 -7.450 5.193 1.00 97.81 87 GLU A N 1
ATOM 678 C CA . GLU A 1 87 ? 4.746 -7.375 4.815 1.00 97.81 87 GLU A CA 1
ATOM 679 C C . GLU A 1 87 ? 5.214 -5.958 4.488 1.00 97.81 87 GLU A C 1
ATOM 681 O O . GLU A 1 87 ? 4.437 -5.047 4.189 1.00 97.81 87 GLU A O 1
ATOM 686 N N . LYS A 1 88 ? 6.537 -5.804 4.539 1.00 97.56 88 LYS A N 1
ATOM 687 C CA . LYS A 1 88 ? 7.270 -4.613 4.133 1.00 97.56 88 LYS A CA 1
ATOM 688 C C . LYS A 1 88 ? 8.282 -5.020 3.066 1.00 97.56 88 LYS A C 1
ATOM 690 O O . LYS A 1 88 ? 9.100 -5.906 3.307 1.00 97.56 88 LYS A O 1
ATOM 695 N N . ILE A 1 89 ? 8.250 -4.349 1.924 1.00 97.69 89 ILE A N 1
ATOM 696 C CA . ILE A 1 89 ? 9.104 -4.623 0.767 1.00 97.69 89 ILE A CA 1
ATOM 697 C C . ILE A 1 89 ? 9.998 -3.411 0.511 1.00 97.69 89 ILE A C 1
ATOM 699 O O . ILE A 1 89 ? 9.534 -2.270 0.535 1.00 97.69 89 ILE A O 1
ATOM 703 N N . ASN A 1 90 ? 11.281 -3.666 0.251 1.00 96.50 90 ASN A N 1
ATOM 704 C CA . ASN A 1 90 ? 12.214 -2.647 -0.221 1.00 96.50 90 ASN A CA 1
ATOM 705 C C . ASN A 1 90 ? 12.085 -2.527 -1.741 1.00 96.50 90 ASN A C 1
ATOM 707 O O . ASN A 1 90 ? 12.279 -3.499 -2.470 1.00 96.50 90 ASN A O 1
ATOM 711 N N . LEU A 1 91 ? 11.761 -1.334 -2.215 1.00 95.50 91 LEU A N 1
ATOM 712 C CA . LEU A 1 91 ? 11.709 -1.002 -3.628 1.00 95.50 91 LEU A CA 1
ATOM 713 C C . LEU A 1 91 ? 13.127 -0.785 -4.164 1.00 95.50 91 LEU A C 1
ATOM 715 O O . LEU A 1 91 ? 14.028 -0.346 -3.452 1.00 95.50 91 LEU A O 1
ATOM 719 N N . ARG A 1 92 ? 13.326 -1.052 -5.459 1.00 91.81 92 ARG A N 1
ATOM 720 C CA . ARG A 1 92 ? 14.632 -0.876 -6.125 1.00 91.81 92 ARG A CA 1
ATOM 721 C C . ARG A 1 92 ? 15.098 0.575 -6.181 1.00 91.81 92 ARG A C 1
ATOM 723 O O . ARG A 1 92 ? 16.285 0.832 -6.361 1.00 91.81 92 ARG A O 1
ATOM 730 N N . ALA A 1 93 ? 14.158 1.510 -6.128 1.00 93.00 93 ALA A N 1
ATOM 731 C CA . ALA A 1 93 ? 14.413 2.930 -6.254 1.00 93.00 93 ALA A CA 1
ATOM 732 C C . ALA A 1 93 ? 13.259 3.731 -5.654 1.00 93.00 93 ALA A C 1
ATOM 734 O O . ALA A 1 93 ? 12.238 3.178 -5.240 1.00 93.00 93 ALA A O 1
ATOM 735 N N . ARG A 1 94 ? 13.423 5.055 -5.657 1.00 92.44 94 ARG A N 1
ATOM 736 C CA . ARG A 1 94 ? 12.400 5.983 -5.189 1.00 92.44 94 ARG A CA 1
ATOM 737 C C . ARG A 1 94 ? 11.094 5.784 -5.957 1.00 92.44 94 ARG A C 1
ATOM 739 O O . ARG A 1 94 ? 11.080 5.824 -7.190 1.00 92.44 94 ARG A O 1
ATOM 746 N N . LEU A 1 95 ? 10.018 5.631 -5.197 1.00 94.88 95 LEU A N 1
ATOM 747 C CA . LEU A 1 95 ? 8.655 5.526 -5.687 1.00 94.88 95 LEU A CA 1
ATOM 748 C C . LEU A 1 95 ? 8.241 6.757 -6.508 1.00 94.88 95 LEU A C 1
ATOM 750 O O . LEU A 1 95 ? 8.489 7.898 -6.108 1.00 94.88 95 LEU A O 1
ATOM 754 N N . ALA A 1 96 ? 7.561 6.511 -7.626 1.00 94.12 96 ALA A N 1
ATOM 755 C CA . ALA A 1 96 ? 6.874 7.524 -8.418 1.00 94.12 96 ALA A CA 1
ATOM 756 C C . ALA A 1 96 ? 5.348 7.399 -8.277 1.00 94.12 96 ALA A C 1
ATOM 758 O O . ALA A 1 96 ? 4.687 8.391 -7.958 1.00 94.12 96 ALA A O 1
ATOM 759 N N . ASP A 1 97 ? 4.797 6.198 -8.467 1.00 96.06 97 ASP A N 1
ATOM 760 C CA . ASP A 1 97 ? 3.355 5.942 -8.391 1.00 96.06 97 ASP A CA 1
ATOM 761 C C . ASP A 1 97 ? 3.003 4.455 -8.224 1.00 96.06 97 ASP A C 1
ATOM 763 O O . ASP A 1 97 ? 3.847 3.593 -8.486 1.00 96.06 97 ASP A O 1
ATOM 767 N N . MET A 1 98 ? 1.760 4.159 -7.827 1.00 98.06 98 MET A N 1
ATOM 768 C CA . MET A 1 98 ? 1.245 2.791 -7.665 1.00 98.06 98 MET A CA 1
ATOM 769 C C . MET A 1 98 ? -0.173 2.622 -8.212 1.00 98.06 98 MET A C 1
ATOM 771 O O . MET A 1 98 ? -1.000 3.519 -8.079 1.00 98.06 98 MET A O 1
ATOM 775 N N . LEU A 1 99 ? -0.465 1.434 -8.741 1.00 98.06 99 LEU A N 1
ATOM 776 C CA . LEU A 1 99 ? -1.803 1.022 -9.163 1.00 98.06 99 LEU A CA 1
ATOM 777 C C . LEU A 1 99 ? -2.021 -0.448 -8.802 1.00 98.06 99 LEU A C 1
ATOM 779 O O . LEU A 1 99 ? -1.195 -1.282 -9.164 1.00 98.06 99 LEU A O 1
ATOM 783 N N . ALA A 1 100 ? -3.129 -0.763 -8.136 1.00 98.19 100 ALA A N 1
ATOM 784 C CA . ALA A 1 100 ? -3.520 -2.131 -7.816 1.00 98.19 100 ALA A CA 1
ATOM 785 C C . ALA A 1 100 ? -4.863 -2.459 -8.473 1.00 98.19 100 ALA A C 1
ATOM 787 O O . ALA A 1 100 ? -5.805 -1.678 -8.354 1.00 98.19 100 ALA A O 1
ATOM 788 N N . GLU A 1 101 ? -4.939 -3.590 -9.171 1.00 97.75 101 GLU A N 1
ATOM 789 C CA . GLU A 1 101 ? -6.173 -4.070 -9.790 1.00 97.75 101 GLU A CA 1
ATOM 790 C C . GLU A 1 101 ? -6.110 -5.587 -10.025 1.00 97.75 101 GLU A C 1
ATOM 792 O O . GLU A 1 101 ? -5.122 -6.104 -10.553 1.00 97.75 101 GLU A O 1
ATOM 797 N N . ASN A 1 102 ? -7.186 -6.304 -9.681 1.00 96.25 102 ASN A N 1
ATOM 798 C CA . ASN A 1 102 ? -7.356 -7.737 -9.963 1.00 96.25 102 ASN A CA 1
ATOM 799 C C . ASN A 1 102 ? -6.187 -8.611 -9.460 1.00 96.25 102 ASN A C 1
ATOM 801 O O . ASN A 1 102 ? -5.727 -9.528 -10.145 1.00 96.25 102 ASN A O 1
ATOM 805 N N . GLY A 1 103 ? -5.687 -8.317 -8.262 1.00 96.56 103 GLY A N 1
ATOM 806 C CA . GLY A 1 103 ? -4.584 -9.020 -7.618 1.00 96.56 103 GLY A CA 1
ATOM 807 C C . GLY A 1 103 ? -3.200 -8.693 -8.177 1.00 96.56 103 GLY A C 1
ATOM 808 O O . GLY A 1 103 ? -2.235 -9.381 -7.836 1.00 96.56 103 GLY A O 1
ATOM 809 N N . ILE A 1 104 ? -3.081 -7.677 -9.036 1.00 98.19 104 ILE A N 1
ATOM 810 C CA . ILE A 1 104 ? -1.813 -7.204 -9.595 1.00 98.19 104 ILE A CA 1
ATOM 811 C C . ILE A 1 104 ? -1.532 -5.799 -9.070 1.00 98.19 104 ILE A C 1
ATOM 813 O O . ILE A 1 104 ? -2.374 -4.913 -9.171 1.00 98.19 104 ILE A O 1
ATOM 817 N N . LEU A 1 105 ? -0.326 -5.586 -8.548 1.00 98.56 105 LEU A N 1
ATOM 818 C CA . LEU A 1 105 ? 0.173 -4.286 -8.116 1.00 98.56 105 LEU A CA 1
ATOM 819 C C . LEU A 1 105 ? 1.311 -3.843 -9.041 1.00 98.56 105 LEU A C 1
ATOM 821 O O . LEU A 1 105 ? 2.377 -4.458 -9.085 1.00 98.56 105 LEU A O 1
ATOM 825 N N . PHE A 1 106 ? 1.101 -2.736 -9.739 1.00 98.19 106 PHE A N 1
ATOM 826 C CA . PHE A 1 106 ? 2.126 -2.022 -10.485 1.00 98.19 106 PHE A CA 1
ATOM 827 C C . PHE A 1 106 ? 2.754 -0.966 -9.584 1.00 98.19 106 PHE A C 1
ATOM 829 O O . PHE A 1 106 ? 2.063 -0.095 -9.054 1.00 98.19 106 PHE A O 1
ATOM 836 N N . VAL A 1 107 ? 4.076 -1.011 -9.441 1.00 97.94 107 VAL A N 1
ATOM 837 C CA . VAL A 1 107 ? 4.844 -0.020 -8.685 1.00 97.94 107 VAL A CA 1
ATOM 838 C C . VAL A 1 107 ? 5.838 0.638 -9.619 1.00 97.94 107 VAL A C 1
ATOM 840 O O . VAL A 1 107 ? 6.851 0.049 -9.993 1.00 97.94 107 VAL A O 1
ATOM 843 N N . SER A 1 108 ? 5.555 1.881 -9.986 1.00 96.31 108 SER A N 1
ATOM 844 C CA . SER A 1 108 ? 6.489 2.695 -10.750 1.00 96.31 108 SER A CA 1
ATOM 845 C C . SER A 1 108 ? 7.481 3.378 -9.816 1.00 96.31 108 SER A C 1
ATOM 847 O O . SER A 1 108 ? 7.140 3.960 -8.782 1.00 96.31 108 SER A O 1
ATOM 849 N N . THR A 1 109 ? 8.741 3.310 -10.202 1.00 95.44 109 THR A N 1
ATOM 850 C CA . THR A 1 109 ? 9.864 3.976 -9.556 1.00 95.44 109 THR A CA 1
ATOM 851 C C . THR A 1 109 ? 10.611 4.789 -10.603 1.00 95.44 109 THR A C 1
ATOM 853 O O . THR A 1 109 ? 10.387 4.637 -11.804 1.00 95.44 109 THR A O 1
ATOM 856 N N . ILE A 1 110 ? 11.562 5.610 -10.169 1.00 92.69 110 ILE A N 1
ATOM 857 C CA . ILE A 1 110 ? 12.427 6.354 -11.096 1.00 92.69 110 ILE A CA 1
ATOM 858 C C . ILE A 1 110 ? 13.269 5.457 -12.026 1.00 92.69 110 ILE A C 1
ATOM 860 O O . ILE A 1 110 ? 13.775 5.950 -13.028 1.00 92.69 110 ILE A O 1
ATOM 864 N N . ASN A 1 111 ? 13.413 4.162 -11.718 1.00 92.75 111 ASN A N 1
ATOM 865 C CA . ASN A 1 111 ? 14.249 3.225 -12.477 1.00 92.75 111 ASN A CA 1
ATOM 866 C C . ASN A 1 111 ? 13.446 2.223 -13.324 1.00 92.75 111 ASN A C 1
ATOM 868 O O . ASN A 1 111 ? 14.037 1.481 -14.115 1.00 92.75 111 ASN A O 1
ATOM 872 N N . GLY A 1 112 ? 12.118 2.197 -13.194 1.00 95.25 112 GLY A N 1
ATOM 873 C CA . GLY A 1 112 ? 11.269 1.248 -13.907 1.00 95.25 112 GLY A CA 1
ATOM 874 C C . GLY A 1 112 ? 9.975 0.928 -13.171 1.00 95.25 112 GLY A C 1
ATOM 875 O O . GLY A 1 112 ? 9.643 1.564 -12.169 1.00 95.25 112 GLY A O 1
ATOM 876 N N . ILE A 1 113 ? 9.261 -0.079 -13.661 1.00 96.81 113 ILE A N 1
ATOM 877 C CA . ILE A 1 113 ? 7.987 -0.552 -13.119 1.00 96.81 113 ILE A CA 1
ATOM 878 C C . ILE A 1 113 ? 8.170 -1.989 -12.634 1.00 96.81 113 ILE A C 1
ATOM 880 O O . ILE A 1 113 ? 8.445 -2.877 -13.439 1.00 96.81 113 ILE A O 1
ATOM 884 N N . SER A 1 114 ? 8.005 -2.217 -11.334 1.00 97.62 114 SER A N 1
ATOM 885 C CA . SER A 1 114 ? 7.874 -3.565 -10.773 1.00 97.62 114 SER A CA 1
ATOM 886 C C . SER A 1 114 ? 6.415 -4.007 -10.847 1.00 97.62 114 SER A C 1
ATOM 888 O O . SER A 1 114 ? 5.518 -3.226 -10.519 1.00 97.62 114 SER A O 1
ATOM 890 N N . ILE A 1 115 ? 6.178 -5.253 -11.246 1.00 98.19 115 ILE A N 1
ATOM 891 C CA . ILE A 1 115 ? 4.848 -5.857 -11.320 1.00 98.19 115 ILE A CA 1
ATOM 892 C C . ILE A 1 115 ? 4.790 -6.986 -10.300 1.00 98.19 115 ILE A C 1
ATOM 894 O O . ILE A 1 115 ? 5.505 -7.984 -10.407 1.00 98.19 115 ILE A O 1
ATOM 898 N N . PHE A 1 116 ? 3.921 -6.832 -9.310 1.00 98.44 116 PHE A N 1
ATOM 899 C CA . PHE A 1 116 ? 3.677 -7.832 -8.282 1.00 98.44 116 PHE A CA 1
ATOM 900 C C . PHE A 1 116 ? 2.321 -8.488 -8.493 1.00 98.44 116 PHE A C 1
ATOM 902 O O . PHE A 1 116 ? 1.366 -7.838 -8.908 1.00 98.44 116 PHE A O 1
ATOM 909 N N . LYS A 1 117 ? 2.228 -9.769 -8.155 1.00 98.38 117 LYS A N 1
ATOM 910 C CA . LYS A 1 117 ? 0.980 -10.521 -8.094 1.00 98.38 117 LYS A CA 1
ATOM 911 C C . LYS A 1 117 ? 0.768 -11.030 -6.676 1.00 98.38 117 LYS A C 1
ATOM 913 O O . LYS A 1 117 ? 1.694 -11.575 -6.075 1.00 98.38 117 LYS A O 1
ATOM 918 N N . LEU A 1 118 ? -0.449 -10.884 -6.166 1.00 97.50 118 LEU A N 1
ATOM 919 C CA . LEU A 1 118 ? -0.856 -11.515 -4.918 1.00 97.50 118 LEU A CA 1
ATOM 920 C C . LEU A 1 118 ? -0.896 -13.039 -5.085 1.00 97.50 118 LEU A C 1
ATOM 922 O O . LEU A 1 118 ? -1.473 -13.572 -6.035 1.00 97.50 118 LEU A O 1
ATOM 926 N N . SER A 1 119 ? -0.231 -13.734 -4.170 1.00 96.06 119 SER A N 1
ATOM 927 C CA . SER A 1 119 ? -0.265 -15.185 -4.048 1.00 96.06 119 SER A CA 1
ATOM 928 C C . SER A 1 119 ? -1.543 -15.651 -3.354 1.00 96.06 119 SER A C 1
ATOM 930 O O . SER A 1 119 ? -2.248 -14.864 -2.722 1.00 96.06 119 SER A O 1
ATOM 932 N N . ASP A 1 120 ? -1.786 -16.960 -3.388 1.00 93.00 120 ASP A N 1
ATOM 933 C CA . ASP A 1 120 ? -2.879 -17.590 -2.634 1.00 93.00 120 ASP A CA 1
ATOM 934 C C . ASP A 1 120 ? -2.740 -17.372 -1.112 1.00 93.00 120 ASP A C 1
ATOM 936 O O . ASP A 1 120 ? -3.722 -17.400 -0.376 1.00 93.00 120 ASP A O 1
ATOM 940 N N . GLU A 1 121 ? -1.523 -17.094 -0.636 1.00 93.38 121 GLU A N 1
ATOM 941 C CA . GLU A 1 121 ? -1.222 -16.756 0.759 1.00 93.38 121 GLU A CA 1
ATOM 942 C C . GLU A 1 121 ? -1.351 -15.254 1.054 1.00 93.38 121 GLU A C 1
ATOM 944 O O . GLU A 1 121 ? -0.899 -14.791 2.103 1.00 93.38 121 GLU A O 1
ATOM 949 N N . SER A 1 122 ? -1.939 -14.469 0.143 1.00 94.38 122 SER A N 1
ATOM 950 C CA . SER A 1 122 ? -2.094 -13.019 0.301 1.00 94.38 122 SER A CA 1
ATOM 951 C C . SER A 1 122 ? -0.760 -12.283 0.477 1.00 94.38 122 SER A C 1
ATOM 953 O O . SER A 1 122 ? -0.678 -11.315 1.227 1.00 94.38 122 SER A O 1
ATOM 955 N N . ARG A 1 123 ? 0.299 -12.733 -0.206 1.00 97.31 123 ARG A N 1
ATOM 956 C CA . ARG A 1 123 ? 1.612 -12.064 -0.245 1.00 97.31 123 ARG A CA 1
ATOM 957 C C . ARG A 1 123 ? 1.967 -11.625 -1.654 1.00 97.31 123 ARG A C 1
ATOM 959 O O . ARG A 1 123 ? 1.564 -12.261 -2.624 1.00 97.31 123 ARG A O 1
ATOM 966 N N . LEU A 1 124 ? 2.732 -10.552 -1.780 1.00 98.00 124 LEU A N 1
ATOM 967 C CA . LEU A 1 124 ? 3.189 -10.038 -3.063 1.00 98.00 124 LEU A CA 1
ATOM 968 C C . LEU A 1 124 ? 4.392 -10.835 -3.564 1.00 98.00 124 LEU A C 1
ATOM 970 O O . LEU A 1 124 ? 5.474 -10.803 -2.982 1.00 98.00 124 LEU A O 1
ATOM 974 N N . ASN A 1 125 ? 4.218 -11.479 -4.712 1.00 97.81 125 ASN A N 1
ATOM 975 C CA . ASN A 1 125 ? 5.305 -12.056 -5.487 1.00 97.81 125 ASN A CA 1
ATOM 976 C C . ASN A 1 125 ? 5.603 -11.142 -6.668 1.00 97.81 125 ASN A C 1
ATOM 978 O O . ASN A 1 125 ? 4.714 -10.849 -7.465 1.00 97.81 125 ASN A O 1
ATOM 982 N N . GLU A 1 126 ? 6.848 -10.701 -6.810 1.00 97.31 126 GLU A N 1
ATOM 983 C CA . GLU A 1 126 ? 7.248 -9.993 -8.022 1.00 97.31 126 GLU A CA 1
ATOM 984 C C . GLU A 1 126 ? 7.275 -10.966 -9.201 1.00 97.31 126 GLU A C 1
ATOM 986 O O . GLU A 1 126 ? 7.965 -11.985 -9.154 1.00 97.31 126 GLU A O 1
ATOM 991 N N . ILE A 1 127 ? 6.504 -10.660 -10.241 1.00 97.94 127 ILE A N 1
ATOM 992 C CA . ILE A 1 127 ? 6.386 -11.502 -11.435 1.00 97.94 127 ILE A CA 1
ATOM 993 C C . ILE A 1 127 ? 7.126 -10.920 -12.633 1.00 97.94 127 ILE A C 1
ATOM 995 O O . ILE A 1 127 ? 7.472 -11.674 -13.540 1.00 97.94 127 ILE A O 1
ATOM 999 N N . ASP A 1 128 ? 7.371 -9.609 -12.645 1.00 97.19 128 ASP A N 1
ATOM 1000 C CA . ASP A 1 128 ? 8.108 -8.953 -13.719 1.00 97.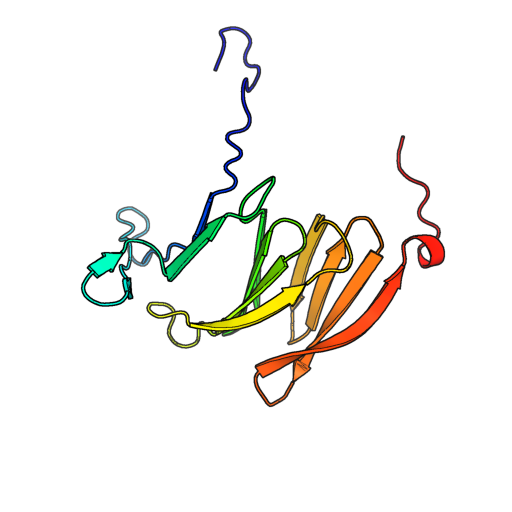19 128 ASP A CA 1
ATOM 1001 C C . ASP A 1 128 ? 8.665 -7.589 -13.287 1.00 97.19 128 ASP A C 1
ATOM 1003 O O . ASP A 1 128 ? 8.176 -6.963 -12.342 1.00 97.19 128 ASP A O 1
ATOM 1007 N N . TYR A 1 129 ? 9.670 -7.113 -14.020 1.00 96.31 129 TYR A N 1
ATOM 1008 C CA . TYR A 1 129 ? 10.245 -5.784 -13.869 1.00 96.31 129 TYR A CA 1
ATOM 1009 C C . TYR A 1 129 ? 10.610 -5.187 -15.227 1.00 96.31 129 TYR A C 1
ATOM 1011 O O . TYR A 1 129 ? 11.449 -5.712 -15.961 1.00 96.31 129 TYR A O 1
ATOM 1019 N N . ILE A 1 130 ? 10.047 -4.017 -15.516 1.00 95.12 130 ILE A N 1
ATOM 1020 C CA . ILE A 1 130 ? 10.302 -3.274 -16.745 1.00 95.12 130 ILE A CA 1
ATOM 1021 C C . ILE A 1 130 ? 11.218 -2.092 -16.423 1.00 95.12 130 ILE A C 1
ATOM 1023 O O . ILE A 1 130 ? 10.790 -1.118 -15.804 1.00 95.12 130 ILE A O 1
ATOM 1027 N N . SER A 1 131 ? 12.484 -2.156 -16.842 1.00 93.50 131 SER A N 1
ATOM 1028 C CA . SER A 1 131 ? 13.446 -1.071 -16.610 1.00 93.50 131 SER A CA 1
ATOM 1029 C C . SER A 1 131 ? 13.195 0.146 -17.508 1.00 93.50 131 SER A C 1
ATOM 1031 O O . SER A 1 131 ? 12.646 0.033 -18.605 1.00 93.50 131 SER A O 1
ATOM 1033 N N . VAL A 1 132 ? 13.670 1.320 -17.081 1.00 88.75 132 VAL A N 1
ATOM 1034 C CA . VAL A 1 132 ? 13.665 2.539 -17.916 1.00 88.75 132 VAL A CA 1
ATOM 1035 C C . VAL A 1 132 ? 14.405 2.361 -19.246 1.00 88.75 132 VAL A C 1
ATOM 1037 O O . VAL A 1 132 ? 13.954 2.887 -20.264 1.00 88.75 132 VAL A O 1
ATOM 1040 N N . ASP A 1 133 ? 15.482 1.567 -19.262 1.00 85.69 133 ASP A N 1
ATOM 1041 C CA . ASP A 1 133 ? 16.250 1.264 -20.477 1.00 85.69 133 ASP A CA 1
ATOM 1042 C C . ASP A 1 133 ? 15.403 0.486 -21.488 1.00 85.69 133 ASP A C 1
ATOM 1044 O O . ASP A 1 133 ? 15.418 0.773 -22.687 1.00 85.69 133 ASP A O 1
ATOM 1048 N N . TYR A 1 134 ? 14.617 -0.478 -20.998 1.00 83.44 134 TYR A N 1
ATOM 1049 C CA . TYR A 1 134 ? 13.698 -1.252 -21.825 1.00 83.44 134 TYR A CA 1
ATOM 1050 C C . TYR A 1 134 ? 12.565 -0.381 -22.381 1.00 83.44 134 TYR A C 1
ATOM 1052 O O . TYR A 1 134 ? 12.203 -0.508 -23.551 1.00 83.44 134 TYR A O 1
ATOM 1060 N N . LEU A 1 135 ? 12.051 0.555 -21.575 1.00 75.94 135 LEU A N 1
ATOM 1061 C CA . LEU A 1 135 ? 11.019 1.509 -21.992 1.00 75.94 135 LEU A CA 1
ATOM 1062 C C . LEU A 1 135 ? 11.510 2.508 -23.052 1.00 75.94 135 LEU A C 1
ATOM 1064 O O . LEU A 1 135 ? 10.693 3.244 -23.604 1.00 75.94 135 LEU A O 1
ATOM 1068 N N . LYS A 1 136 ? 12.825 2.555 -23.338 1.00 74.25 136 LYS A N 1
ATOM 1069 C CA . LYS A 1 136 ? 13.467 3.572 -24.190 1.00 74.25 136 LYS A CA 1
ATOM 1070 C C . LYS A 1 136 ? 13.038 4.992 -23.805 1.00 74.25 136 LYS A C 1
ATOM 1072 O O . LYS A 1 136 ? 12.923 5.868 -24.663 1.00 74.25 136 LYS A O 1
ATOM 1077 N N . ALA A 1 137 ? 12.749 5.203 -22.522 1.00 58.78 137 ALA A N 1
ATOM 1078 C CA . ALA A 1 137 ? 12.241 6.469 -22.038 1.00 58.78 137 ALA A CA 1
ATOM 1079 C C . ALA A 1 137 ? 13.358 7.512 -22.147 1.00 58.78 137 ALA A C 1
ATOM 1081 O O . ALA A 1 137 ? 14.405 7.387 -21.516 1.00 58.78 137 ALA A O 1
ATOM 1082 N N . VAL A 1 138 ? 13.141 8.544 -22.960 1.00 59.62 138 VAL A N 1
ATOM 1083 C CA . VAL A 1 138 ? 13.969 9.751 -22.922 1.00 59.62 138 VAL A CA 1
ATOM 1084 C C . VAL A 1 138 ? 13.386 10.626 -21.808 1.00 59.62 138 VAL A C 1
ATOM 1086 O O . VAL A 1 138 ? 12.189 10.922 -21.871 1.00 59.62 138 VAL A O 1
ATOM 1089 N N . PRO A 1 139 ? 14.159 11.019 -20.778 1.00 54.25 139 PRO A N 1
ATOM 1090 C CA . PRO A 1 139 ? 13.673 11.940 -19.75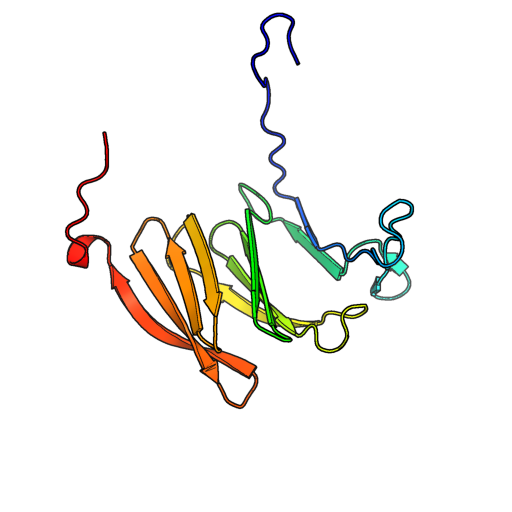6 1.00 54.25 139 PRO A CA 1
ATOM 1091 C C . PRO A 1 139 ? 13.127 13.214 -20.415 1.00 54.25 139 PRO A C 1
ATOM 1093 O O . PRO A 1 139 ? 13.777 13.782 -21.292 1.00 54.25 139 PRO A O 1
ATOM 1096 N N . GLY A 1 140 ? 11.929 13.652 -20.022 1.00 55.12 140 GLY A N 1
ATOM 1097 C CA . GLY A 1 140 ? 11.413 14.958 -20.427 1.00 55.12 140 GLY A CA 1
ATOM 1098 C C . GLY A 1 140 ? 12.254 16.058 -19.779 1.00 55.12 140 GLY A C 1
ATOM 1099 O O . GLY A 1 140 ? 12.348 16.090 -18.552 1.00 55.12 140 GLY A O 1
ATOM 1100 N N . ASN A 1 141 ? 12.892 16.894 -20.604 1.00 41.06 141 ASN A N 1
ATOM 1101 C CA . ASN A 1 141 ? 13.647 18.080 -20.178 1.00 41.06 141 ASN A CA 1
ATOM 1102 C C . ASN A 1 141 ? 12.744 19.157 -19.569 1.00 41.06 141 ASN A C 1
ATOM 1104 O O . ASN A 1 141 ? 11.618 19.336 -20.088 1.00 41.06 141 ASN A O 1
#

Sequence (141 aa):
MDRNGKASVSLSSASANFLVADISDPVHPQLISKQIAEQEEPYHLSLLLQPIGFQRICTDQDHLFIAGNDYLFHFNISLPAEPFLVEKINLRARLADMLAENGILFVSTINGISIFKLSDESRLNEIDYISVDYLKAVPGN

Radius of gyration: 17.5 Å; chains: 1; bounding box: 37×55×51 Å

Foldseek 3Di:
DDPVPDPPDDPFFQKAFAWAWDCVPVVDIHTQWDDDPNDTHSGLDIDGHPPGYWDAWDDDVQWIWIDDFQKIWIWGCPPVSHIDTPDIDGHPGGWDYWDDDPQWIWTDHPFWIFIWGQDPVRDTDTPDTGGPVNVVDDDDD

pLDDT: mean 89.5, std 13.61, range [41.06, 98.56]